Protein AF-A0AAU7CNA4-F1 (afdb_monomer_lite)

Foldseek 3Di:
DPPPDQPPVLLVVLLVVLVVLCVVCPQVCPFDLCQLHNVPTRPQLVVSLVVSVVSSCVVVHVPDDPVSSLVSLLVSLLVVCVVVPHDPVLSVCQQPVRPNDNSSSSSCSSNHDPVVSVVVSPVVSPDDD

Organism: NCBI:txid3120278

Radius of gyration: 14.63 Å; chains: 1; bounding box: 32×28×50 Å

Secondary structure (DSSP, 8-state):
----PPPHHHHHHHHHHHHHHHHHHGGG------TT-GGGS-HHHHHHHHHHHHHHHHHH-TT--HHHHHHHHHHHHHHHHHHTT--HHHHHHHHHS--S-HHHHHHHHHHS-HHHHGGGG-TTTT---

Sequence (129 aa):
MPDAAIPPPTLALIELIATAIRNELGVEIDAYPGQRQPERADPLNRGFRAVARVIVRHIVGPDASPDLVSLTLLQATQRRLTSEGWEERQVRFLIELESGYPDDWLTFLLLSSRPQIEPLLDPDATNPN

pLDDT: mean 81.45, std 14.38, range [39.28, 95.19]

Structure (mmCIF, N/CA/C/O backbone):
data_AF-A0AAU7CNA4-F1
#
_entry.id   AF-A0AAU7CNA4-F1
#
loop_
_atom_site.group_PDB
_atom_site.id
_atom_site.type_symbol
_atom_site.label_atom_id
_atom_site.label_alt_id
_atom_site.label_comp_id
_atom_site.label_asym_id
_atom_site.label_entity_id
_atom_site.label_seq_id
_atom_site.pdbx_PDB_ins_code
_atom_site.Cartn_x
_atom_site.Cartn_y
_atom_site.Cartn_z
_atom_site.occupancy
_atom_site.B_iso_or_equiv
_atom_site.auth_seq_id
_atom_site.auth_comp_id
_atom_site.auth_asym_id
_atom_site.auth_atom_id
_atom_site.pdbx_PDB_model_num
ATOM 1 N N . MET A 1 1 ? 0.609 14.941 20.230 1.00 39.59 1 MET A N 1
ATOM 2 C CA . MET A 1 1 ? -0.462 13.958 19.962 1.00 39.59 1 MET A CA 1
ATOM 3 C C . MET A 1 1 ? 0.039 12.621 20.464 1.00 39.59 1 MET A C 1
ATOM 5 O O . MET A 1 1 ? 1.221 12.379 20.254 1.00 39.59 1 MET A O 1
ATOM 9 N N . PRO A 1 2 ? -0.753 11.810 21.183 1.00 40.72 2 PRO A N 1
ATOM 10 C CA . PRO A 1 2 ? -0.296 10.469 21.515 1.00 40.72 2 PRO A CA 1
ATOM 11 C C . PRO A 1 2 ? -0.047 9.734 20.195 1.00 40.72 2 PRO A C 1
ATOM 13 O O . PRO A 1 2 ? -0.904 9.774 19.312 1.00 40.72 2 PRO A O 1
ATOM 16 N N . ASP A 1 3 ? 1.139 9.141 20.056 1.00 46.81 3 ASP A N 1
ATOM 17 C CA . ASP A 1 3 ? 1.465 8.190 18.997 1.00 46.81 3 ASP A CA 1
ATOM 18 C C . ASP A 1 3 ? 0.450 7.053 19.080 1.00 46.81 3 ASP A C 1
ATOM 20 O O . ASP A 1 3 ? 0.600 6.106 19.854 1.00 46.81 3 ASP A O 1
ATOM 24 N N . ALA A 1 4 ? -0.645 7.174 18.337 1.00 57.88 4 ALA A N 1
ATOM 25 C CA . ALA A 1 4 ? -1.562 6.074 18.138 1.00 57.88 4 ALA A CA 1
ATOM 26 C C . ALA A 1 4 ? -0.814 5.049 17.280 1.00 57.88 4 ALA A C 1
ATOM 28 O O . ALA A 1 4 ? -0.826 5.105 16.052 1.00 57.88 4 ALA A O 1
ATOM 29 N N . ALA A 1 5 ? -0.079 4.165 17.952 1.00 67.56 5 ALA A N 1
ATOM 30 C CA . ALA A 1 5 ? 0.654 3.093 17.312 1.00 67.56 5 ALA A CA 1
ATOM 31 C C . ALA A 1 5 ? -0.344 2.216 16.552 1.00 67.56 5 ALA A C 1
ATOM 33 O O . ALA A 1 5 ? -1.294 1.686 17.133 1.00 67.56 5 ALA A O 1
ATOM 34 N N . ILE A 1 6 ? -0.140 2.084 15.242 1.00 73.19 6 ILE A N 1
ATOM 35 C CA . ILE A 1 6 ? -0.960 1.216 14.403 1.00 73.19 6 ILE A CA 1
ATOM 36 C C . ILE A 1 6 ? -0.786 -0.217 14.913 1.00 73.19 6 ILE A C 1
ATOM 38 O O . ILE A 1 6 ? 0.352 -0.687 15.017 1.00 73.19 6 ILE A O 1
ATOM 42 N N . PRO A 1 7 ? -1.876 -0.934 15.239 1.00 77.81 7 PRO A N 1
ATOM 43 C CA . PRO A 1 7 ? -1.757 -2.307 15.696 1.00 77.81 7 PRO A CA 1
ATOM 44 C C . PRO A 1 7 ? -1.046 -3.161 14.631 1.00 77.81 7 PRO A C 1
ATOM 46 O O . PRO A 1 7 ? -1.471 -3.145 13.471 1.00 77.81 7 PRO A O 1
ATOM 49 N N . PRO A 1 8 ? -0.015 -3.951 14.991 1.00 78.94 8 PRO A N 1
ATOM 50 C CA . PRO A 1 8 ? 0.695 -4.808 14.038 1.00 78.94 8 PRO A CA 1
ATOM 51 C C . PRO A 1 8 ? -0.212 -5.713 13.180 1.00 78.94 8 PRO A C 1
ATOM 53 O O . PRO A 1 8 ? 0.071 -5.857 11.988 1.00 78.94 8 PRO A O 1
ATOM 56 N N . PRO A 1 9 ? -1.325 -6.276 13.707 1.00 83.19 9 PRO A N 1
ATOM 57 C CA . PRO A 1 9 ? -2.256 -7.060 12.894 1.00 83.19 9 PRO A CA 1
ATOM 58 C C . PRO A 1 9 ? -2.923 -6.264 11.765 1.00 83.19 9 PRO A C 1
ATOM 60 O O . PRO A 1 9 ? -3.156 -6.815 10.692 1.00 83.19 9 PRO A O 1
ATOM 63 N N . THR A 1 10 ? -3.211 -4.976 11.980 1.00 85.06 10 THR A N 1
ATOM 64 C CA . THR A 1 10 ? -3.846 -4.099 10.982 1.00 85.06 10 THR A CA 1
ATOM 65 C C . THR A 1 10 ? -2.942 -3.919 9.771 1.00 85.06 10 THR A C 1
ATOM 67 O O . THR A 1 10 ? -3.368 -4.113 8.634 1.00 85.06 10 THR A O 1
ATOM 70 N N . LEU A 1 11 ? -1.677 -3.586 10.033 1.00 88.62 11 LEU A N 1
ATOM 71 C CA . LEU A 1 11 ? -0.669 -3.365 9.006 1.00 88.62 11 LEU A CA 1
ATOM 72 C C . LEU A 1 11 ? -0.406 -4.645 8.203 1.00 88.62 11 LEU A C 1
ATOM 74 O O . LEU A 1 11 ? -0.480 -4.628 6.976 1.00 88.62 11 LEU A O 1
ATOM 78 N N . ALA A 1 12 ? -0.194 -5.767 8.898 1.00 88.75 12 ALA A N 1
ATOM 79 C CA . ALA A 1 12 ? 0.056 -7.059 8.265 1.00 88.75 12 ALA A CA 1
ATOM 80 C C . ALA A 1 12 ? -1.113 -7.516 7.375 1.00 88.75 12 ALA A C 1
ATOM 82 O O . ALA A 1 12 ? -0.889 -8.069 6.300 1.00 88.75 12 ALA A O 1
ATOM 83 N N . LEU A 1 13 ? -2.362 -7.267 7.787 1.00 93.00 13 LEU A N 1
ATOM 84 C CA . LEU A 1 13 ? -3.534 -7.634 6.993 1.00 93.00 13 LEU A CA 1
ATOM 85 C C . LEU A 1 13 ? -3.650 -6.800 5.709 1.00 93.00 13 LEU A C 1
ATOM 87 O O . LEU A 1 13 ? -3.961 -7.344 4.652 1.00 93.00 13 LEU A O 1
ATOM 91 N N . ILE A 1 14 ? -3.373 -5.496 5.778 1.00 92.94 14 ILE A N 1
ATOM 92 C CA . ILE A 1 14 ? -3.378 -4.615 4.600 1.00 92.94 14 ILE A CA 1
ATOM 93 C C . ILE A 1 14 ? -2.274 -5.022 3.616 1.00 92.94 14 ILE A C 1
ATOM 95 O O . ILE A 1 14 ? -2.540 -5.142 2.419 1.00 92.94 14 ILE A O 1
ATOM 99 N N . GLU A 1 15 ? -1.065 -5.307 4.110 1.00 93.00 15 GLU A N 1
ATOM 100 C CA . GLU A 1 15 ? 0.049 -5.817 3.295 1.00 93.00 15 GLU A CA 1
ATOM 101 C C . GLU A 1 15 ? -0.298 -7.156 2.623 1.00 93.00 15 GLU A C 1
ATOM 103 O O . GLU A 1 15 ? -0.019 -7.349 1.434 1.00 93.00 15 GLU A O 1
ATOM 108 N N . LEU A 1 16 ? -0.945 -8.066 3.360 1.00 93.62 16 LEU A N 1
ATOM 109 C CA . LEU A 1 16 ? -1.379 -9.368 2.853 1.00 93.62 16 LEU A CA 1
ATOM 110 C C . LEU A 1 16 ? -2.400 -9.222 1.720 1.00 93.62 16 LEU A C 1
ATOM 112 O O . LEU A 1 16 ? -2.235 -9.843 0.672 1.00 93.62 16 LEU A O 1
ATOM 116 N N . ILE A 1 17 ? -3.425 -8.384 1.901 1.00 93.81 17 ILE A N 1
ATOM 117 C CA . ILE A 1 17 ? -4.458 -8.158 0.879 1.00 93.81 17 ILE A CA 1
ATOM 118 C C . ILE A 1 17 ? -3.852 -7.491 -0.355 1.00 93.81 17 ILE A C 1
ATOM 120 O O . ILE A 1 17 ? -4.113 -7.941 -1.467 1.00 93.81 17 ILE A O 1
ATOM 124 N N . ALA A 1 18 ? -3.012 -6.464 -0.182 1.00 92.38 18 ALA A N 1
ATOM 125 C CA . ALA A 1 18 ? -2.333 -5.819 -1.306 1.00 92.38 18 ALA A CA 1
ATOM 126 C C . ALA A 1 18 ? -1.506 -6.837 -2.103 1.00 92.38 18 ALA A C 1
ATOM 128 O O . ALA A 1 18 ? -1.563 -6.871 -3.327 1.00 92.38 18 ALA A O 1
ATOM 129 N N . THR A 1 19 ? -0.777 -7.709 -1.405 1.00 91.12 19 THR A N 1
ATOM 130 C CA . THR A 1 19 ? 0.021 -8.770 -2.030 1.00 91.12 19 THR A CA 1
ATOM 131 C C . THR A 1 19 ? -0.847 -9.789 -2.761 1.00 91.12 19 THR A C 1
ATOM 133 O O . THR A 1 19 ? -0.520 -10.156 -3.884 1.00 91.12 19 THR A O 1
ATOM 136 N N . ALA A 1 20 ? -1.971 -10.207 -2.175 1.00 92.75 20 ALA A N 1
ATOM 137 C CA . ALA A 1 20 ? -2.917 -11.102 -2.834 1.00 92.75 20 ALA A CA 1
ATOM 138 C C . ALA A 1 20 ? -3.492 -10.480 -4.117 1.00 92.75 20 ALA A C 1
ATOM 140 O O . ALA A 1 20 ? -3.505 -11.139 -5.150 1.00 92.75 20 ALA A O 1
ATOM 141 N N . ILE A 1 21 ? -3.884 -9.201 -4.078 1.00 90.12 21 ILE A N 1
ATOM 142 C CA . ILE A 1 21 ? -4.384 -8.468 -5.253 1.00 90.12 21 ILE A CA 1
ATOM 143 C C . ILE A 1 21 ? -3.314 -8.399 -6.347 1.00 90.12 21 ILE A C 1
ATOM 145 O O . ILE A 1 21 ? -3.608 -8.697 -7.500 1.00 90.12 21 ILE A O 1
ATOM 149 N N . ARG 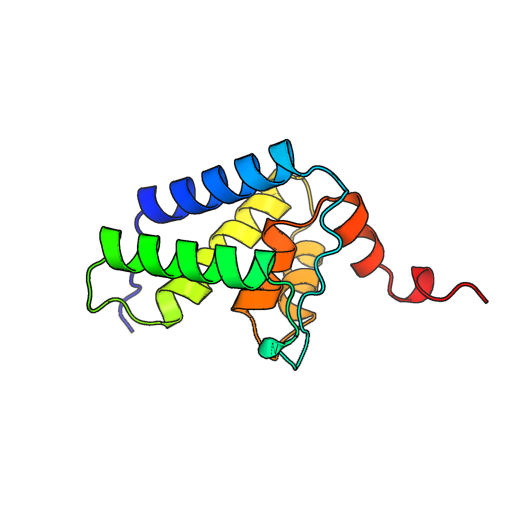A 1 22 ? -2.066 -8.059 -5.996 1.00 87.56 22 ARG A N 1
ATOM 150 C CA . ARG A 1 22 ? -0.954 -8.032 -6.961 1.00 87.56 22 ARG A CA 1
ATOM 151 C C . ARG A 1 22 ? -0.682 -9.400 -7.578 1.00 87.56 22 ARG A C 1
ATOM 153 O O . ARG A 1 22 ? -0.413 -9.480 -8.769 1.00 87.56 22 ARG A O 1
ATOM 160 N N . ASN A 1 23 ? -0.743 -10.466 -6.784 1.00 88.25 23 ASN A N 1
ATOM 161 C CA . ASN A 1 23 ? -0.515 -11.824 -7.276 1.00 88.25 23 ASN A CA 1
ATOM 162 C C . ASN A 1 23 ? -1.638 -12.303 -8.205 1.00 88.25 23 ASN A C 1
ATOM 164 O O . ASN A 1 23 ? -1.358 -13.045 -9.140 1.00 88.25 23 ASN A O 1
ATOM 168 N N . GLU A 1 24 ? -2.878 -11.883 -7.949 1.00 88.44 24 GLU A N 1
ATOM 169 C CA . GLU A 1 24 ? -4.039 -12.239 -8.770 1.00 88.44 24 GLU A CA 1
ATOM 170 C C . GLU A 1 24 ? -4.074 -11.456 -10.089 1.00 88.44 24 GLU A C 1
ATOM 172 O O . GLU A 1 24 ? -4.310 -12.031 -11.146 1.00 88.44 24 GLU A O 1
ATOM 177 N N . LEU A 1 25 ? -3.832 -10.142 -10.037 1.00 80.50 25 LEU A N 1
ATOM 178 C CA . LEU A 1 25 ? -3.988 -9.241 -11.187 1.00 80.50 25 LEU A CA 1
ATOM 179 C C . LEU A 1 25 ? -2.681 -9.010 -11.968 1.00 80.50 25 LEU A C 1
ATOM 181 O O . LEU A 1 25 ? -2.700 -8.529 -13.099 1.00 80.50 25 LEU A O 1
ATOM 185 N N . GLY A 1 26 ? -1.528 -9.341 -11.384 1.00 70.50 26 GLY A N 1
ATOM 186 C CA . GLY A 1 26 ? -0.224 -9.241 -12.033 1.00 70.50 26 GLY A CA 1
ATOM 187 C C . GLY A 1 26 ? 0.160 -7.819 -12.465 1.00 70.50 26 GLY A C 1
ATOM 188 O O . GLY A 1 26 ? -0.021 -6.846 -11.735 1.00 70.50 26 GLY A O 1
ATOM 189 N N . VAL A 1 27 ? 0.752 -7.717 -13.660 1.00 64.12 27 VAL A N 1
ATOM 190 C CA . VAL A 1 27 ? 1.256 -6.464 -14.266 1.00 64.12 27 VAL A CA 1
ATOM 191 C C . VAL A 1 27 ? 0.133 -5.662 -14.948 1.00 64.12 27 VAL A C 1
ATOM 193 O O . VAL A 1 27 ? 0.376 -4.576 -15.461 1.00 64.12 27 VAL A O 1
ATOM 196 N N . GLU A 1 28 ? -1.100 -6.179 -14.966 1.00 58.69 28 GLU A N 1
ATOM 197 C CA . GLU A 1 28 ? -2.239 -5.580 -15.679 1.00 58.69 28 GLU A CA 1
ATOM 198 C C . GLU A 1 28 ? -2.955 -4.481 -14.887 1.00 58.69 28 GLU A C 1
ATOM 200 O O . GLU A 1 28 ? -3.945 -3.923 -15.360 1.00 58.69 28 GLU A O 1
ATOM 205 N N . ILE A 1 29 ? -2.472 -4.138 -13.690 1.00 62.25 29 ILE A N 1
ATOM 206 C CA . ILE A 1 29 ? -3.022 -3.024 -12.916 1.00 62.25 29 ILE A CA 1
ATOM 207 C C . ILE A 1 29 ? -2.583 -1.709 -13.575 1.00 62.25 29 ILE A C 1
ATOM 209 O O . ILE A 1 29 ? -1.668 -1.046 -13.097 1.00 62.25 29 ILE A O 1
ATOM 213 N N . ASP A 1 30 ? -3.212 -1.315 -14.682 1.00 62.25 30 ASP A N 1
ATOM 214 C CA . ASP A 1 30 ? -3.103 0.038 -15.247 1.00 62.25 30 ASP A CA 1
ATOM 215 C C . ASP A 1 30 ? -3.911 1.018 -14.379 1.00 62.25 30 ASP A C 1
ATOM 217 O O . ASP A 1 30 ? -4.905 1.616 -14.787 1.00 62.25 30 ASP A O 1
ATOM 221 N N . ALA A 1 31 ? -3.552 1.088 -13.094 1.00 66.38 31 ALA A N 1
ATOM 222 C CA . ALA A 1 31 ? -4.263 1.907 -12.136 1.00 66.38 31 ALA A CA 1
ATOM 223 C C . ALA A 1 31 ? -3.753 3.338 -12.223 1.00 66.38 31 ALA A C 1
ATOM 225 O O . ALA A 1 31 ? -2.659 3.663 -11.764 1.00 66.38 31 ALA A O 1
ATOM 226 N N . TYR A 1 32 ? -4.591 4.230 -12.737 1.00 67.62 32 TYR A N 1
ATOM 227 C CA . TYR A 1 32 ? -4.340 5.655 -12.617 1.00 67.62 32 TYR A CA 1
ATOM 228 C C . TYR A 1 32 ? -4.469 6.081 -11.137 1.00 67.62 32 TYR A C 1
ATOM 230 O O . TYR A 1 32 ? -5.516 5.851 -10.516 1.00 67.62 32 TYR A O 1
ATOM 238 N N . PRO A 1 33 ? -3.452 6.726 -10.537 1.00 64.88 33 PRO A N 1
ATOM 239 C CA . PRO A 1 33 ? -3.482 7.134 -9.129 1.00 64.88 33 PRO A CA 1
ATOM 240 C C . PRO A 1 33 ? -4.463 8.280 -8.838 1.00 64.88 33 PRO A C 1
ATOM 242 O O . PRO A 1 33 ? -4.659 8.638 -7.683 1.00 64.88 33 PRO A O 1
ATOM 245 N N . GLY A 1 34 ? -5.063 8.896 -9.862 1.00 59.47 34 GLY A N 1
ATOM 246 C CA . GLY A 1 34 ? -5.940 10.061 -9.708 1.00 59.47 34 GLY A CA 1
ATOM 247 C C . GLY A 1 34 ? -5.188 11.392 -9.613 1.00 59.47 34 GLY A C 1
ATOM 248 O O . GLY A 1 34 ? -5.759 12.422 -9.962 1.00 59.47 34 GLY A O 1
ATOM 249 N N . GLN A 1 35 ? -3.910 11.386 -9.209 1.00 68.19 35 GLN A N 1
ATOM 250 C CA . GLN A 1 35 ? -3.103 12.592 -8.969 1.00 68.19 35 GLN A CA 1
ATOM 251 C C . GLN A 1 35 ? -3.870 13.608 -8.092 1.00 68.19 35 GLN A C 1
ATOM 253 O O . GLN A 1 35 ? -4.375 13.269 -7.023 1.00 68.19 35 GLN A O 1
ATOM 258 N N . ARG A 1 36 ? -4.067 14.841 -8.584 1.00 61.66 36 ARG A N 1
ATOM 259 C CA . ARG A 1 36 ? -4.860 15.914 -7.950 1.00 61.66 36 ARG A CA 1
ATOM 260 C C . ARG A 1 36 ? -6.385 15.726 -8.043 1.00 61.66 36 ARG A C 1
ATOM 262 O O . ARG A 1 36 ? -7.120 16.637 -7.666 1.00 61.66 36 ARG A O 1
ATOM 269 N N . GLN A 1 37 ? -6.866 14.610 -8.588 1.00 65.56 37 GLN A N 1
ATOM 270 C CA . GLN A 1 37 ? -8.283 14.315 -8.834 1.00 65.56 37 GLN A CA 1
ATOM 271 C C . GLN A 1 37 ? -8.620 12.890 -8.351 1.00 65.56 37 GLN A C 1
ATOM 273 O O . GLN A 1 37 ? -8.684 11.953 -9.150 1.00 65.56 37 GLN A O 1
ATOM 278 N N . PRO A 1 38 ? -8.839 12.687 -7.041 1.00 62.62 38 PRO A N 1
ATOM 279 C CA . PRO A 1 38 ? -9.032 11.370 -6.423 1.00 62.62 38 PRO A CA 1
ATOM 280 C C . PRO A 1 38 ? -10.294 10.663 -6.929 1.00 62.62 38 PRO A C 1
ATOM 282 O O . PRO A 1 38 ? -10.371 9.437 -6.951 1.00 62.62 38 PRO A O 1
ATOM 285 N N . GLU A 1 39 ? -11.300 11.409 -7.387 1.00 67.06 39 GLU A N 1
ATOM 286 C CA . GLU A 1 39 ? -12.485 10.870 -8.052 1.00 67.06 39 GLU A CA 1
ATOM 287 C C . GLU A 1 39 ? -12.170 10.186 -9.388 1.00 67.06 39 GLU A C 1
ATOM 289 O O . GLU A 1 39 ? -12.955 9.346 -9.840 1.00 67.06 39 GLU A O 1
ATOM 294 N N . ARG A 1 40 ? -11.023 10.518 -9.992 1.00 68.88 40 ARG A N 1
ATOM 295 C CA . ARG A 1 40 ? -10.496 9.883 -11.201 1.00 68.88 40 ARG A CA 1
ATOM 296 C C . ARG A 1 40 ? -9.502 8.770 -10.910 1.00 68.88 40 ARG A C 1
ATOM 298 O O . ARG A 1 40 ? -9.100 8.102 -11.855 1.00 68.88 40 ARG A O 1
ATOM 305 N N . ALA A 1 41 ? -9.121 8.556 -9.648 1.00 71.19 41 ALA A N 1
ATOM 306 C CA . ALA A 1 41 ? -8.332 7.388 -9.291 1.00 71.19 41 ALA A CA 1
ATOM 307 C C . ALA A 1 41 ? -9.071 6.117 -9.720 1.00 71.19 41 ALA A C 1
ATOM 309 O O . ALA A 1 41 ? -10.308 6.034 -9.642 1.00 71.19 41 ALA A O 1
ATOM 310 N N . ASP A 1 42 ? -8.303 5.129 -10.165 1.00 81.94 42 ASP A N 1
ATOM 311 C CA . ASP A 1 42 ? -8.854 3.869 -10.632 1.00 81.94 42 ASP A CA 1
ATOM 312 C C . ASP A 1 42 ? -9.802 3.254 -9.575 1.00 81.94 42 ASP A C 1
ATOM 314 O O . ASP A 1 42 ? -9.541 3.358 -8.364 1.00 81.94 42 ASP A O 1
ATOM 318 N N . PRO A 1 43 ? -10.945 2.658 -9.976 1.00 83.19 43 PRO A N 1
ATOM 319 C CA . PRO A 1 43 ? -11.843 1.974 -9.051 1.00 83.19 43 PRO A CA 1
ATOM 320 C C . PRO A 1 43 ? -11.142 0.985 -8.114 1.00 83.19 43 PRO A C 1
ATOM 322 O O . PRO A 1 43 ? -11.562 0.878 -6.961 1.00 83.19 43 PRO A O 1
ATOM 325 N N . LEU A 1 44 ? -10.070 0.318 -8.554 1.00 85.56 44 LEU A N 1
ATOM 326 C CA . LEU A 1 44 ? -9.292 -0.596 -7.723 1.00 85.56 44 LEU A CA 1
ATOM 327 C C . LEU A 1 44 ? -8.607 0.136 -6.563 1.00 85.56 44 LEU A C 1
ATOM 329 O O . LEU A 1 44 ? -8.739 -0.291 -5.415 1.00 85.56 44 LEU A O 1
ATOM 333 N N . ASN A 1 45 ? -7.961 1.277 -6.826 1.00 84.81 45 ASN A N 1
ATOM 334 C CA . ASN A 1 45 ? -7.322 2.086 -5.784 1.00 84.81 45 ASN A CA 1
ATOM 335 C C . ASN A 1 45 ? -8.355 2.594 -4.771 1.00 84.81 45 ASN A C 1
ATOM 337 O O . ASN A 1 45 ? -8.196 2.457 -3.555 1.00 84.81 45 ASN A O 1
ATOM 341 N N . ARG A 1 46 ? -9.487 3.105 -5.264 1.00 85.12 46 ARG A N 1
ATOM 342 C CA . ARG A 1 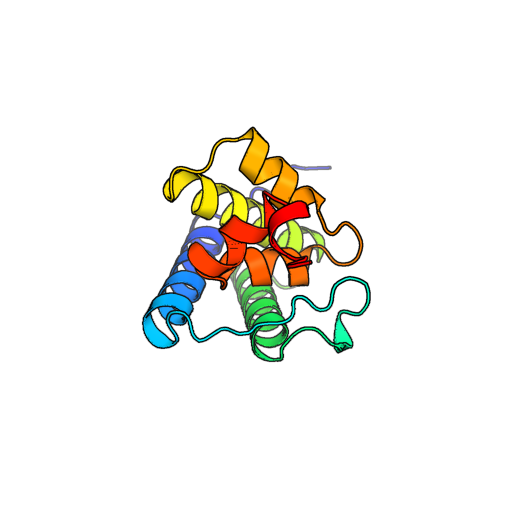46 ? -10.572 3.580 -4.392 1.00 85.12 46 ARG A CA 1
ATOM 343 C C . ARG A 1 46 ? -11.194 2.446 -3.577 1.00 85.12 46 ARG A C 1
ATOM 345 O O . ARG A 1 46 ? -11.505 2.642 -2.399 1.00 85.12 46 ARG A O 1
ATOM 352 N N . GLY A 1 47 ? -11.360 1.274 -4.188 1.00 88.94 47 GLY A N 1
ATOM 353 C CA . GLY A 1 47 ? -11.873 0.066 -3.551 1.00 88.94 47 GLY A CA 1
ATOM 354 C C . GLY A 1 47 ? -10.945 -0.433 -2.449 1.00 88.94 47 GLY A C 1
ATOM 355 O O . GLY A 1 47 ? -11.389 -0.638 -1.319 1.00 88.94 47 GLY A O 1
ATOM 356 N N . PHE A 1 48 ? -9.646 -0.536 -2.728 1.00 91.25 48 PHE A N 1
ATOM 357 C CA . PHE A 1 48 ? -8.658 -0.937 -1.732 1.00 91.25 48 PHE A CA 1
ATOM 358 C C . PHE A 1 48 ? -8.564 0.064 -0.577 1.00 91.25 48 PHE A C 1
ATOM 360 O O . PHE A 1 48 ? -8.585 -0.345 0.584 1.00 91.25 48 PHE A O 1
ATOM 367 N N . ARG A 1 49 ? -8.580 1.375 -0.852 1.00 90.19 49 ARG A N 1
ATOM 368 C CA . ARG A 1 49 ? -8.648 2.401 0.202 1.00 90.19 49 ARG A CA 1
ATOM 369 C C . ARG A 1 49 ? -9.890 2.234 1.084 1.00 90.19 49 ARG A C 1
ATOM 371 O O . ARG A 1 49 ? -9.811 2.369 2.307 1.00 90.19 49 ARG A O 1
ATOM 378 N N . ALA A 1 50 ? -11.045 1.920 0.493 1.00 91.06 50 ALA A N 1
ATOM 379 C CA . ALA A 1 50 ? -12.262 1.651 1.256 1.00 91.06 50 ALA A CA 1
ATOM 380 C C . ALA A 1 50 ? -12.116 0.410 2.154 1.00 91.06 50 ALA A C 1
ATOM 382 O O . ALA A 1 50 ? -12.540 0.456 3.311 1.00 91.06 50 ALA A O 1
ATOM 383 N N . VAL A 1 51 ? -11.472 -0.653 1.660 1.00 93.44 51 VAL A N 1
ATOM 384 C CA . VAL A 1 51 ? -11.149 -1.861 2.438 1.00 93.44 51 VAL A CA 1
ATOM 385 C C . VAL A 1 51 ? -10.194 -1.536 3.589 1.00 93.44 51 VAL A C 1
ATOM 387 O O . VAL A 1 51 ? -10.497 -1.872 4.733 1.00 93.44 51 VAL A O 1
ATOM 390 N N . ALA A 1 52 ? -9.100 -0.814 3.330 1.00 92.44 52 ALA A N 1
ATOM 391 C CA . ALA A 1 52 ? -8.149 -0.390 4.358 1.00 92.44 52 ALA A CA 1
ATOM 392 C C . ALA A 1 52 ? -8.840 0.418 5.469 1.00 92.44 52 ALA A C 1
ATOM 394 O O . ALA A 1 52 ? -8.661 0.135 6.653 1.00 92.44 52 ALA A O 1
ATOM 395 N N . ARG A 1 53 ? -9.723 1.357 5.102 1.00 91.19 53 ARG A N 1
ATOM 396 C CA . ARG A 1 53 ? -10.526 2.130 6.062 1.00 91.19 53 ARG A CA 1
ATOM 397 C C . ARG A 1 53 ? -11.431 1.246 6.923 1.00 91.19 53 ARG A C 1
ATOM 399 O O . ARG A 1 53 ? -11.568 1.509 8.117 1.00 91.19 53 ARG A O 1
ATOM 406 N N . VAL A 1 54 ? -12.063 0.225 6.341 1.00 92.31 54 VAL A N 1
ATOM 407 C CA . VAL A 1 54 ? -12.904 -0.724 7.091 1.00 92.31 54 VAL A CA 1
ATOM 408 C C . VAL A 1 54 ? -12.061 -1.549 8.060 1.00 92.31 54 VAL A C 1
ATOM 410 O O . VAL A 1 54 ? -12.442 -1.672 9.220 1.00 92.31 54 VAL A O 1
ATOM 413 N N . ILE A 1 55 ? -10.903 -2.052 7.625 1.00 91.62 55 ILE A N 1
ATOM 414 C CA . ILE A 1 55 ? -9.985 -2.835 8.465 1.00 91.62 55 ILE A CA 1
ATOM 415 C C . ILE A 1 55 ? -9.493 -2.007 9.655 1.00 91.62 55 ILE A C 1
ATOM 417 O O . ILE A 1 55 ? -9.600 -2.450 10.798 1.00 91.62 55 ILE A O 1
ATOM 421 N N . VAL A 1 56 ? -9.012 -0.785 9.401 1.00 89.94 56 VAL A N 1
ATOM 422 C CA . VAL A 1 56 ? -8.527 0.120 10.454 1.00 89.94 56 VAL A CA 1
ATOM 423 C C . VAL A 1 56 ? -9.635 0.403 11.468 1.00 89.94 56 VAL A C 1
ATOM 425 O O . VAL A 1 56 ? -9.415 0.233 12.663 1.00 89.94 56 VAL A O 1
ATOM 428 N N . ARG A 1 57 ? -10.848 0.749 11.015 1.00 89.50 57 ARG A N 1
ATOM 429 C CA . ARG A 1 57 ? -11.996 0.980 11.912 1.00 89.50 57 ARG A CA 1
ATOM 430 C C . ARG A 1 57 ? -12.414 -0.267 12.685 1.00 89.50 57 ARG A C 1
ATOM 432 O O . ARG A 1 57 ? -12.825 -0.156 13.832 1.00 89.50 57 ARG A O 1
ATOM 439 N N . HIS A 1 58 ? -12.338 -1.446 12.074 1.00 89.62 58 HIS A N 1
ATOM 440 C CA . HIS A 1 58 ? -12.727 -2.687 12.737 1.00 89.62 58 HIS A CA 1
ATOM 441 C C . HIS A 1 58 ? -11.751 -3.071 13.856 1.00 89.62 58 HIS A C 1
ATOM 443 O O . HIS A 1 58 ? -12.187 -3.511 14.914 1.00 89.62 58 HIS A O 1
ATOM 449 N N . ILE A 1 59 ? -10.446 -2.883 13.637 1.00 88.56 59 ILE A N 1
ATOM 450 C CA . ILE A 1 59 ? -9.410 -3.295 14.595 1.00 88.56 59 ILE A CA 1
ATOM 451 C C . ILE A 1 59 ? -9.156 -2.221 15.660 1.00 88.56 59 ILE A C 1
ATOM 453 O O . ILE A 1 59 ? -9.003 -2.549 16.833 1.00 88.56 59 ILE A O 1
ATOM 457 N N . VAL A 1 60 ? -9.097 -0.945 15.267 1.00 86.06 60 VAL A N 1
ATOM 458 C CA . VAL A 1 60 ? -8.811 0.174 16.184 1.00 86.06 60 VAL A CA 1
ATOM 459 C C . VAL A 1 60 ? -10.078 0.663 16.893 1.00 86.06 60 VAL A C 1
ATOM 461 O O . VAL A 1 60 ? -10.004 1.175 18.007 1.00 86.06 60 VAL A O 1
ATOM 464 N N . GLY A 1 61 ? -11.244 0.475 16.274 1.00 84.94 61 GLY A N 1
ATOM 465 C CA . GLY A 1 61 ? -12.539 0.919 16.781 1.00 84.94 61 GLY A CA 1
ATOM 466 C C . GLY A 1 61 ? -13.174 2.032 15.933 1.00 84.94 61 GLY A C 1
ATOM 467 O O . GLY A 1 61 ? -12.523 2.629 15.068 1.00 84.94 61 GLY A O 1
ATOM 468 N N . PRO A 1 62 ? -14.466 2.326 16.167 1.00 81.56 62 PRO A N 1
ATOM 469 C CA . PRO A 1 62 ? -15.236 3.280 15.366 1.00 81.56 62 PRO A CA 1
ATOM 470 C C . PRO A 1 62 ? -14.725 4.725 15.471 1.00 81.56 62 PRO A C 1
ATOM 472 O O . PRO A 1 62 ? -14.909 5.491 14.527 1.00 81.56 62 PRO A O 1
ATOM 475 N N . ASP A 1 63 ? -14.039 5.064 16.565 1.00 82.81 63 ASP A N 1
ATOM 476 C CA . ASP A 1 63 ? -13.480 6.396 16.836 1.00 82.81 63 ASP A CA 1
ATOM 477 C C . ASP A 1 63 ? -12.071 6.600 16.244 1.00 82.81 63 ASP A C 1
ATOM 479 O O . ASP A 1 63 ? -11.393 7.583 16.546 1.00 82.81 63 ASP A O 1
ATOM 483 N N . ALA A 1 64 ? -11.598 5.670 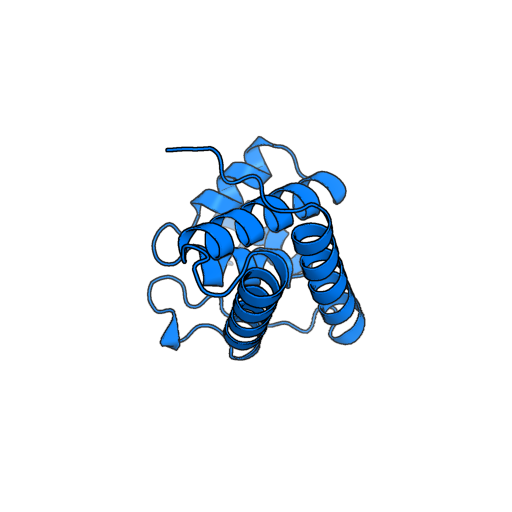15.407 1.00 80.06 64 ALA A N 1
ATOM 484 C CA . ALA A 1 64 ? -10.303 5.782 14.745 1.00 80.06 64 ALA A CA 1
ATOM 485 C C . ALA A 1 64 ? -10.227 7.052 13.876 1.00 80.06 64 ALA A C 1
ATOM 487 O O . ALA A 1 64 ? -11.062 7.264 12.988 1.00 80.06 64 ALA A O 1
ATOM 488 N N . SER A 1 65 ? -9.191 7.869 14.102 1.00 83.50 65 SER A N 1
ATOM 489 C CA . SER A 1 65 ? -8.929 9.061 13.286 1.00 83.50 65 SER A CA 1
ATOM 490 C C . SER A 1 65 ? -8.766 8.679 11.807 1.00 83.50 65 SER A C 1
ATOM 492 O O . SER A 1 65 ? -8.099 7.681 11.520 1.00 83.50 65 SER A O 1
ATOM 494 N N . PRO A 1 66 ? -9.303 9.467 10.855 1.00 78.50 66 PRO A N 1
ATOM 495 C CA . PRO A 1 66 ? -8.995 9.315 9.434 1.00 78.50 66 PRO A CA 1
ATOM 496 C C . PRO A 1 66 ? -7.489 9.251 9.148 1.00 78.50 66 PRO A C 1
ATOM 498 O O . PRO A 1 66 ? -7.070 8.446 8.320 1.00 78.50 66 PRO A O 1
ATOM 501 N N . ASP A 1 67 ? -6.678 9.996 9.905 1.00 86.00 67 ASP A N 1
ATOM 502 C CA . ASP A 1 67 ? -5.217 10.029 9.759 1.00 86.00 67 ASP A CA 1
ATOM 503 C C . ASP A 1 67 ? -4.568 8.657 9.987 1.00 86.00 67 ASP A C 1
ATOM 505 O O . ASP A 1 67 ? -3.503 8.372 9.442 1.00 86.00 67 ASP A O 1
ATOM 509 N N . LEU A 1 68 ? -5.207 7.770 10.762 1.00 87.94 68 LEU A N 1
ATOM 510 C CA . LEU A 1 68 ? -4.702 6.413 10.975 1.00 87.94 68 LEU A CA 1
ATOM 511 C C . LEU A 1 68 ? -4.744 5.577 9.701 1.00 87.94 68 LEU A C 1
ATOM 513 O O . LEU A 1 68 ? -3.893 4.707 9.529 1.00 87.94 68 LEU A O 1
ATOM 517 N N . VAL A 1 69 ? -5.696 5.831 8.801 1.00 89.38 69 VAL A N 1
ATOM 518 C CA . VAL A 1 69 ? -5.737 5.154 7.499 1.00 89.38 69 VAL A CA 1
ATOM 519 C C . VAL A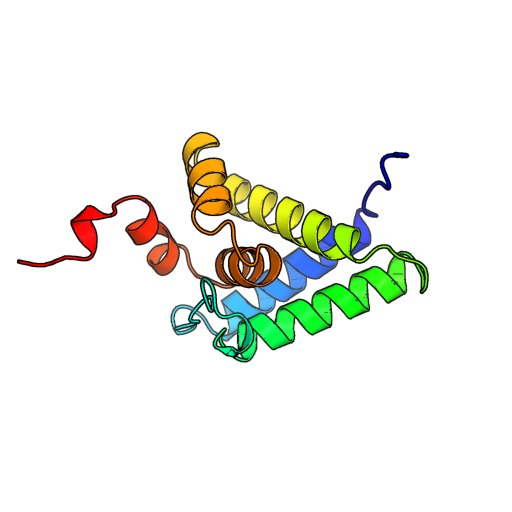 1 69 ? -4.533 5.586 6.674 1.00 89.38 69 VAL A C 1
ATOM 521 O O . VAL A 1 69 ? -3.772 4.726 6.233 1.00 89.38 69 VAL A O 1
ATOM 524 N N . SER A 1 70 ? -4.304 6.895 6.557 1.00 89.50 70 SER A N 1
ATOM 525 C CA . SER A 1 70 ? -3.162 7.460 5.834 1.00 89.50 70 SER A CA 1
ATOM 526 C C . SER A 1 70 ? -1.827 6.981 6.401 1.00 89.50 70 SER A C 1
ATOM 528 O O . SER A 1 70 ? -0.967 6.524 5.652 1.00 89.50 70 SER A O 1
ATOM 530 N N . LEU A 1 71 ? -1.667 6.991 7.729 1.00 89.94 71 LEU A N 1
ATOM 531 C CA . LEU A 1 71 ? -0.468 6.475 8.393 1.00 89.94 71 LEU A CA 1
ATOM 532 C C . LEU A 1 71 ? -0.270 4.975 8.140 1.00 89.94 71 LEU A C 1
ATOM 534 O O . LEU A 1 71 ? 0.859 4.535 7.929 1.00 89.94 71 LEU A O 1
ATOM 538 N N . THR A 1 72 ? -1.347 4.186 8.128 1.00 91.62 72 THR A N 1
ATOM 539 C CA . THR A 1 72 ? -1.254 2.741 7.875 1.00 91.62 72 THR A CA 1
ATOM 540 C C . THR A 1 72 ? -0.858 2.456 6.431 1.00 91.62 72 THR A C 1
ATOM 542 O O . THR A 1 72 ? 0.016 1.624 6.193 1.00 91.62 72 THR A O 1
ATOM 545 N N . LEU A 1 73 ? -1.443 3.176 5.469 1.00 92.69 73 LEU A N 1
ATOM 546 C CA . LEU A 1 73 ? -1.067 3.082 4.058 1.00 92.69 73 LEU A CA 1
ATOM 547 C C . LEU A 1 73 ? 0.386 3.517 3.839 1.00 92.69 73 LEU A C 1
ATOM 549 O O . LEU A 1 73 ? 1.117 2.854 3.104 1.00 92.69 73 LEU A O 1
ATOM 553 N N . LEU A 1 74 ? 0.831 4.576 4.520 1.00 92.38 74 LEU A N 1
ATOM 554 C CA . LEU A 1 74 ? 2.209 5.058 4.455 1.00 92.38 74 LEU A CA 1
ATOM 555 C C . LEU A 1 74 ? 3.193 3.996 4.956 1.00 92.38 74 LEU A C 1
ATOM 557 O O . LEU A 1 74 ? 4.140 3.654 4.249 1.00 92.38 74 LEU A O 1
ATOM 561 N N . GLN A 1 75 ? 2.946 3.433 6.142 1.00 93.06 75 GLN A N 1
ATOM 562 C CA . GLN A 1 75 ? 3.804 2.396 6.719 1.00 93.06 75 GLN A CA 1
ATOM 563 C C . GLN A 1 75 ? 3.834 1.127 5.863 1.00 93.06 75 GLN A C 1
ATOM 565 O O . GLN A 1 75 ? 4.909 0.565 5.651 1.00 93.06 75 GLN A O 1
ATOM 570 N N . ALA A 1 76 ? 2.683 0.698 5.336 1.00 93.56 76 ALA A N 1
ATOM 571 C CA . ALA A 1 76 ? 2.601 -0.459 4.446 1.00 93.56 76 ALA A CA 1
ATOM 572 C C . ALA A 1 76 ? 3.403 -0.222 3.160 1.00 93.56 76 ALA A C 1
ATOM 574 O O . ALA A 1 76 ? 4.146 -1.095 2.714 1.00 93.56 76 ALA A O 1
ATOM 575 N N . THR A 1 77 ? 3.299 0.980 2.585 1.00 93.88 77 THR A N 1
ATOM 576 C CA . THR A 1 77 ? 4.029 1.362 1.368 1.00 93.88 77 THR A CA 1
ATOM 577 C C . THR A 1 77 ? 5.536 1.362 1.612 1.00 93.88 77 THR A C 1
ATOM 579 O O . THR A 1 77 ? 6.286 0.738 0.862 1.00 93.88 77 THR A O 1
ATOM 582 N N . GLN A 1 78 ? 5.992 1.998 2.695 1.00 94.50 78 GLN A N 1
ATOM 583 C CA . GLN A 1 78 ? 7.408 2.042 3.067 1.00 94.50 78 GLN A CA 1
ATOM 584 C C . GLN A 1 78 ? 7.985 0.644 3.288 1.00 94.50 78 GLN A C 1
ATOM 586 O O . GLN A 1 78 ? 9.053 0.328 2.761 1.00 94.50 78 GLN A O 1
ATOM 591 N N . ARG A 1 79 ? 7.279 -0.206 4.044 1.00 93.69 79 ARG A N 1
ATOM 592 C CA . ARG A 1 79 ? 7.712 -1.580 4.323 1.00 93.69 79 ARG A CA 1
ATOM 593 C C . ARG A 1 79 ? 7.771 -2.412 3.058 1.00 93.69 79 ARG A C 1
ATOM 595 O O . ARG A 1 79 ? 8.773 -3.090 2.845 1.00 93.69 79 ARG A O 1
ATOM 602 N N . ARG A 1 80 ? 6.752 -2.308 2.203 1.00 93.00 80 ARG A N 1
ATOM 603 C CA . ARG A 1 80 ? 6.729 -2.975 0.903 1.00 93.00 80 ARG A CA 1
ATOM 604 C C . ARG A 1 80 ? 7.957 -2.593 0.080 1.00 93.00 80 ARG A C 1
ATOM 606 O O . ARG A 1 80 ? 8.747 -3.472 -0.254 1.00 93.00 80 ARG A O 1
ATOM 613 N N . LEU A 1 81 ? 8.126 -1.309 -0.235 1.00 93.88 81 LEU A N 1
ATOM 614 C CA . LEU A 1 81 ? 9.209 -0.860 -1.113 1.00 93.88 81 LEU A CA 1
ATOM 615 C C . LEU A 1 81 ? 10.582 -1.190 -0.507 1.00 93.88 81 LEU A C 1
ATOM 617 O O . LEU A 1 81 ? 11.455 -1.712 -1.189 1.00 93.88 81 LEU A O 1
ATOM 621 N N . THR A 1 82 ? 10.761 -1.022 0.802 1.00 94.81 82 THR A N 1
ATOM 622 C CA . THR A 1 82 ? 12.012 -1.431 1.463 1.00 94.81 82 THR A CA 1
ATOM 623 C C . THR A 1 82 ? 12.253 -2.942 1.334 1.00 94.81 82 THR A C 1
ATOM 625 O O . THR A 1 82 ? 13.368 -3.364 1.033 1.00 94.81 82 THR A O 1
ATOM 628 N N . SER A 1 83 ? 11.218 -3.776 1.500 1.00 92.88 83 SER A N 1
ATOM 629 C CA . SER A 1 83 ? 11.335 -5.238 1.361 1.00 92.88 83 SER A CA 1
ATOM 630 C C . SER A 1 83 ? 11.633 -5.698 -0.071 1.00 92.88 83 SER A C 1
ATOM 632 O O . SER A 1 83 ? 12.257 -6.738 -0.263 1.00 92.88 83 SER A O 1
ATOM 634 N N . GLU A 1 84 ? 11.241 -4.906 -1.071 1.00 91.94 84 GLU A N 1
ATOM 635 C CA . GLU A 1 84 ? 11.553 -5.131 -2.488 1.00 91.94 84 GLU A CA 1
ATOM 636 C C . GLU A 1 84 ? 12.949 -4.600 -2.885 1.00 91.94 84 GLU A C 1
ATOM 638 O O . GLU A 1 84 ? 13.337 -4.678 -4.054 1.00 91.94 84 GLU A O 1
ATOM 643 N N . GLY A 1 85 ? 13.718 -4.078 -1.922 1.00 95.06 85 GLY A N 1
ATOM 644 C CA . GLY A 1 85 ? 15.104 -3.648 -2.108 1.00 95.06 85 GLY A CA 1
ATOM 645 C C . GLY A 1 85 ? 15.270 -2.235 -2.667 1.00 95.06 85 GLY A C 1
ATOM 646 O O . GLY A 1 85 ? 16.327 -1.932 -3.215 1.00 95.06 85 GLY A O 1
ATOM 647 N N . TRP A 1 86 ? 14.249 -1.382 -2.562 1.00 94.94 86 TRP A N 1
ATOM 648 C CA . TRP A 1 86 ? 14.358 0.025 -2.949 1.00 94.94 86 TRP A CA 1
ATOM 649 C C . TRP A 1 86 ? 15.176 0.806 -1.915 1.00 94.94 86 TRP A C 1
ATOM 651 O O . TRP A 1 86 ? 15.060 0.576 -0.709 1.00 94.94 86 TRP A O 1
ATOM 661 N N . GLU A 1 87 ? 15.986 1.758 -2.375 1.00 95.19 87 GLU A N 1
ATOM 662 C CA . GLU A 1 87 ? 16.762 2.619 -1.485 1.00 95.19 87 GLU A CA 1
ATOM 663 C C . GLU A 1 87 ? 15.853 3.601 -0.738 1.00 95.19 87 GLU A C 1
ATOM 665 O O . GLU A 1 87 ? 14.890 4.126 -1.296 1.00 95.19 87 GLU A O 1
ATOM 670 N N . GLU A 1 88 ? 16.205 3.956 0.500 1.00 92.88 88 GLU A N 1
ATOM 671 C CA . GLU A 1 88 ? 15.427 4.895 1.325 1.00 92.88 88 GLU A CA 1
ATOM 672 C C . GLU A 1 88 ? 15.132 6.219 0.597 1.00 92.88 88 GLU A C 1
ATOM 674 O O . GLU A 1 88 ? 14.032 6.768 0.685 1.00 92.88 88 GLU A O 1
ATOM 679 N N . ARG A 1 89 ? 16.099 6.721 -0.184 1.00 92.81 89 ARG A N 1
ATOM 680 C CA . ARG A 1 89 ? 15.923 7.940 -0.983 1.00 92.81 89 ARG A CA 1
ATOM 681 C C . ARG A 1 89 ? 14.867 7.763 -2.077 1.00 92.81 89 ARG A C 1
ATOM 683 O O . ARG A 1 89 ? 14.085 8.686 -2.280 1.00 92.81 89 ARG A O 1
ATOM 690 N N . GLN A 1 90 ? 14.839 6.610 -2.745 1.00 94.38 90 GLN A N 1
ATOM 691 C CA . GLN A 1 90 ? 13.844 6.284 -3.770 1.00 94.38 90 GLN A CA 1
ATOM 692 C C . GLN A 1 90 ? 12.456 6.137 -3.146 1.00 94.38 90 GLN A C 1
ATOM 694 O O . GLN A 1 90 ? 11.497 6.707 -3.653 1.00 94.38 90 GLN A O 1
ATOM 699 N N . VAL A 1 91 ? 12.355 5.444 -2.006 1.00 94.12 91 VAL A N 1
ATOM 700 C CA . VAL A 1 91 ? 11.096 5.286 -1.260 1.00 94.12 91 VAL A CA 1
ATOM 701 C C . VAL A 1 91 ? 10.518 6.644 -0.874 1.00 94.12 91 VAL A C 1
ATOM 703 O O . VAL A 1 91 ? 9.347 6.912 -1.137 1.00 94.12 91 VAL A O 1
ATOM 706 N N . ARG A 1 92 ? 11.341 7.520 -0.286 1.00 91.75 92 ARG A N 1
ATOM 707 C CA . ARG A 1 92 ? 10.918 8.874 0.086 1.00 91.75 92 ARG A CA 1
ATOM 708 C C . ARG A 1 92 ? 10.478 9.681 -1.133 1.00 91.75 92 ARG A C 1
ATOM 710 O O . ARG A 1 92 ? 9.403 10.264 -1.099 1.00 91.75 92 ARG A O 1
ATOM 717 N N . PHE A 1 93 ? 11.271 9.665 -2.204 1.00 91.50 93 PHE A N 1
ATOM 718 C CA . PHE A 1 93 ? 10.935 10.360 -3.445 1.00 91.50 93 PHE A CA 1
ATOM 719 C C . PHE A 1 93 ? 9.585 9.901 -4.011 1.00 91.50 93 PHE A C 1
ATOM 721 O O . PHE A 1 93 ? 8.736 10.735 -4.305 1.00 91.50 93 PHE A O 1
ATOM 728 N N . LEU A 1 94 ? 9.355 8.586 -4.097 1.00 90.81 94 LEU A N 1
ATOM 729 C CA . LEU A 1 94 ? 8.091 8.033 -4.579 1.00 90.81 94 LEU A CA 1
ATOM 730 C C . LEU A 1 94 ? 6.921 8.472 -3.701 1.00 90.81 94 LEU A C 1
ATOM 732 O O . LEU A 1 94 ? 5.913 8.910 -4.233 1.00 90.81 94 LEU A O 1
ATOM 736 N N . ILE A 1 95 ? 7.043 8.407 -2.373 1.00 90.31 95 ILE A N 1
ATOM 737 C CA . ILE A 1 95 ? 5.978 8.831 -1.447 1.00 90.31 95 ILE A CA 1
ATOM 738 C C . ILE A 1 95 ? 5.664 10.327 -1.588 1.00 90.31 95 ILE A C 1
ATOM 740 O O . ILE A 1 95 ? 4.499 10.711 -1.525 1.00 90.31 95 ILE A O 1
ATOM 744 N N . GLU A 1 96 ? 6.682 11.161 -1.789 1.00 88.31 96 GLU A N 1
ATOM 745 C CA . GLU A 1 96 ? 6.553 12.620 -1.876 1.00 88.31 96 GLU A CA 1
ATOM 746 C C . GLU A 1 96 ? 6.12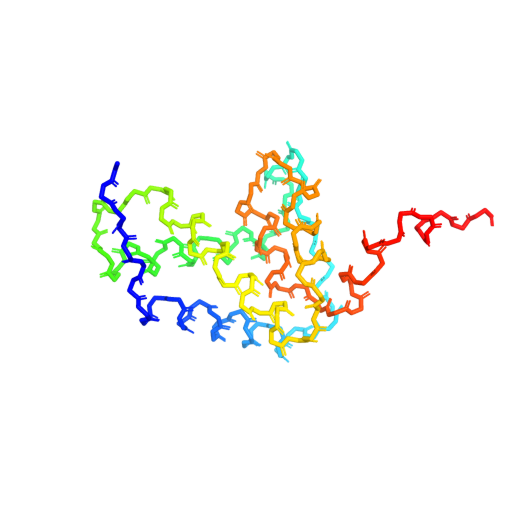2 13.123 -3.265 1.00 88.31 96 GLU A C 1
ATOM 748 O O . GLU A 1 96 ? 5.755 14.292 -3.396 1.00 88.31 96 GLU A O 1
ATOM 753 N N . LEU A 1 97 ? 6.140 12.260 -4.289 1.00 84.19 97 LEU A N 1
ATOM 754 C CA . LEU A 1 97 ? 5.878 12.632 -5.683 1.00 84.19 97 LEU A CA 1
ATOM 755 C C . LEU A 1 97 ? 4.489 13.263 -5.890 1.00 84.19 97 LEU A C 1
ATOM 757 O O . LEU A 1 97 ? 4.347 14.214 -6.658 1.00 84.19 97 LEU A O 1
ATOM 761 N N . GLU A 1 98 ? 3.472 12.778 -5.177 1.00 75.38 98 GLU A N 1
ATOM 762 C CA . GLU A 1 98 ? 2.097 13.287 -5.227 1.00 75.38 98 GLU A CA 1
ATOM 763 C C . GLU A 1 98 ? 1.630 13.702 -3.825 1.00 75.38 98 GLU A C 1
ATOM 765 O O . GLU A 1 98 ? 1.196 12.889 -3.011 1.00 75.38 98 GLU A O 1
ATOM 770 N N . SER A 1 99 ? 1.690 15.005 -3.540 1.00 63.06 99 SER A N 1
ATOM 771 C CA . SER A 1 99 ? 1.330 15.577 -2.232 1.00 63.06 99 SER A CA 1
ATOM 772 C C . SER A 1 99 ? -0.160 15.908 -2.061 1.00 63.06 99 SER A C 1
ATOM 774 O O . SER A 1 99 ? -0.573 16.318 -0.977 1.00 63.06 99 SER A O 1
ATOM 776 N N . GLY A 1 100 ? -0.977 15.763 -3.113 1.00 62.66 100 GLY A N 1
ATOM 777 C CA . GLY A 1 100 ? -2.376 16.211 -3.117 1.00 62.66 100 GLY A CA 1
ATOM 778 C C . GLY A 1 100 ? -3.353 15.257 -2.426 1.00 62.66 100 GLY A C 1
ATOM 779 O O . GLY A 1 100 ? -4.184 15.699 -1.635 1.00 62.66 100 GLY A O 1
ATOM 780 N N . TYR A 1 101 ? -3.257 13.957 -2.717 1.00 64.38 101 TYR A N 1
ATOM 781 C CA . TYR A 1 101 ? -4.155 12.925 -2.186 1.00 64.38 101 TYR A CA 1
ATOM 782 C C . TYR A 1 101 ? -3.347 11.692 -1.769 1.00 64.38 101 TYR A C 1
ATOM 784 O O . TYR A 1 101 ? -3.247 10.729 -2.536 1.00 64.38 101 TYR A O 1
ATOM 792 N N . PRO A 1 102 ? -2.758 11.710 -0.557 1.00 73.50 102 PRO A N 1
ATOM 793 C CA . PRO A 1 102 ? -1.749 10.732 -0.167 1.00 73.50 102 PRO A CA 1
ATOM 794 C C . PRO A 1 102 ? -2.294 9.303 -0.191 1.00 73.50 102 PRO A C 1
ATOM 796 O O . PRO A 1 102 ? -1.602 8.402 -0.638 1.00 73.50 102 PRO A O 1
ATOM 799 N N . ASP A 1 103 ? -3.547 9.070 0.199 1.00 85.19 103 ASP A N 1
ATOM 800 C CA . ASP A 1 103 ? -4.074 7.705 0.307 1.00 85.19 103 ASP A CA 1
ATOM 801 C C . ASP A 1 103 ? -4.235 6.992 -1.040 1.00 85.19 103 ASP A C 1
ATOM 803 O O . ASP A 1 103 ? -3.974 5.792 -1.129 1.00 85.19 103 ASP A O 1
ATOM 807 N N . ASP A 1 104 ? -4.686 7.697 -2.083 1.00 84.44 104 ASP A N 1
ATOM 808 C CA . ASP A 1 104 ? -4.871 7.097 -3.412 1.00 84.44 104 ASP A CA 1
ATOM 809 C C . ASP A 1 104 ? -3.510 6.850 -4.076 1.00 84.44 104 ASP A C 1
ATOM 811 O O . ASP A 1 104 ? -3.295 5.793 -4.673 1.00 84.44 104 ASP A O 1
ATOM 815 N N . TRP A 1 105 ? -2.560 7.768 -3.877 1.00 87.75 105 TRP A N 1
ATOM 816 C CA . TRP A 1 105 ? -1.177 7.601 -4.309 1.00 87.75 105 TRP A CA 1
ATOM 817 C C . TRP A 1 105 ? -0.466 6.442 -3.599 1.00 87.75 105 TRP A C 1
ATOM 819 O O . TRP A 1 105 ? 0.132 5.585 -4.243 1.00 87.75 105 TRP A O 1
ATOM 829 N N . LEU A 1 106 ? -0.582 6.354 -2.273 1.00 91.25 106 LEU A N 1
ATOM 830 C CA . LEU A 1 106 ? -0.033 5.249 -1.485 1.00 91.25 106 LEU A CA 1
ATOM 831 C C . LEU A 1 106 ? -0.697 3.920 -1.853 1.00 91.25 106 LEU A C 1
ATOM 833 O O . LEU A 1 106 ? -0.036 2.889 -1.901 1.00 91.25 106 LEU A O 1
ATOM 837 N N . THR A 1 107 ? -1.993 3.935 -2.169 1.00 91.06 107 THR A N 1
ATOM 838 C CA . THR A 1 107 ? -2.684 2.740 -2.660 1.00 91.06 107 THR A CA 1
ATOM 839 C C . THR A 1 107 ? -2.144 2.302 -4.019 1.00 91.06 107 THR A C 1
ATOM 841 O O . THR A 1 107 ? -1.849 1.123 -4.196 1.00 91.06 107 THR A O 1
ATOM 844 N N . PHE A 1 108 ? -1.934 3.236 -4.948 1.00 89.44 108 PHE A N 1
ATOM 845 C CA . PHE A 1 108 ? -1.252 2.949 -6.207 1.00 89.44 108 PHE A CA 1
ATOM 846 C C . PHE A 1 108 ? 0.137 2.349 -5.950 1.00 89.44 108 PHE A C 1
ATOM 848 O O . PHE A 1 108 ? 0.431 1.256 -6.418 1.00 89.44 108 PHE A O 1
ATOM 855 N N . LEU A 1 109 ? 0.962 2.976 -5.109 1.00 90.88 109 LEU A N 1
ATOM 856 C CA . LEU A 1 109 ? 2.276 2.441 -4.743 1.00 90.88 109 LEU A CA 1
ATOM 857 C C . LEU A 1 109 ? 2.219 1.115 -3.978 1.00 90.88 109 LEU A C 1
ATOM 859 O O . LEU A 1 109 ? 3.243 0.453 -3.869 1.00 90.88 109 LEU A O 1
ATOM 863 N N . LEU A 1 110 ? 1.076 0.699 -3.435 1.00 92.44 110 LEU A N 1
ATOM 864 C CA . LEU A 1 110 ? 0.891 -0.615 -2.818 1.00 92.44 110 LEU A CA 1
ATOM 865 C C . LEU A 1 110 ? 0.452 -1.665 -3.829 1.00 92.44 110 LEU A C 1
ATOM 867 O O . LEU A 1 110 ? 0.815 -2.827 -3.672 1.00 92.44 110 LEU A O 1
ATOM 871 N N . LEU A 1 111 ? -0.329 -1.292 -4.836 1.00 90.94 111 LEU A N 1
ATOM 872 C CA . LEU A 1 111 ? -0.917 -2.223 -5.797 1.00 90.94 111 LEU A CA 1
ATOM 873 C C . LEU A 1 111 ? -0.118 -2.325 -7.099 1.00 90.94 111 LEU A C 1
ATOM 875 O O . LEU A 1 111 ? -0.202 -3.341 -7.773 1.00 90.94 111 LEU A O 1
ATOM 879 N N . SER A 1 112 ? 0.709 -1.341 -7.430 1.00 89.00 112 SER A N 1
ATOM 880 C CA . SER A 1 112 ? 1.482 -1.344 -8.670 1.00 89.00 112 SER A CA 1
ATOM 881 C C . SER A 1 112 ? 2.677 -2.284 -8.598 1.00 89.00 112 SER A C 1
ATOM 883 O O . SER A 1 112 ? 3.384 -2.368 -7.590 1.00 89.00 112 SER A O 1
ATOM 885 N N . SER A 1 113 ? 2.943 -2.983 -9.692 1.00 87.69 113 SER A N 1
ATOM 886 C CA . SER A 1 113 ? 4.129 -3.825 -9.834 1.00 87.69 113 SER A CA 1
ATOM 887 C C . SER A 1 113 ? 5.410 -2.982 -9.924 1.00 87.69 113 SER A C 1
ATOM 889 O O . SER A 1 113 ? 5.377 -1.803 -10.279 1.00 87.69 113 SER A O 1
ATOM 891 N N . ARG A 1 114 ? 6.572 -3.579 -9.627 1.00 88.12 114 ARG A N 1
ATOM 892 C CA . ARG A 1 114 ? 7.867 -2.888 -9.754 1.00 88.12 114 ARG A CA 1
ATOM 893 C C . ARG A 1 114 ? 8.092 -2.278 -11.150 1.00 88.12 114 ARG A C 1
ATOM 895 O O . ARG A 1 114 ? 8.422 -1.097 -11.182 1.00 88.12 114 ARG A O 1
ATOM 902 N N . PRO A 1 115 ? 7.836 -2.983 -12.272 1.00 86.50 115 PRO A N 1
ATOM 903 C CA . PRO A 1 115 ? 7.979 -2.406 -13.613 1.00 86.50 115 PRO A CA 1
ATOM 904 C C . PRO A 1 115 ? 7.118 -1.165 -13.878 1.00 86.50 115 PRO A C 1
ATOM 906 O O . PRO A 1 115 ? 7.447 -0.380 -14.758 1.00 86.50 115 PRO A O 1
ATOM 909 N N . GLN A 1 116 ? 6.021 -0.979 -13.139 1.00 84.44 116 GLN A N 1
ATOM 910 C CA . GLN A 1 116 ? 5.167 0.208 -13.252 1.00 84.44 116 GLN A CA 1
ATOM 911 C C . GLN A 1 116 ? 5.662 1.373 -12.392 1.00 84.44 116 GLN A C 1
ATOM 913 O O . GLN A 1 116 ? 5.435 2.529 -12.733 1.00 84.44 116 GLN A O 1
ATOM 918 N N . ILE A 1 117 ? 6.328 1.076 -11.273 1.00 88.31 117 ILE A N 1
ATOM 919 C CA . ILE A 1 117 ? 6.851 2.091 -10.352 1.00 88.31 117 ILE A CA 1
ATOM 920 C C . ILE A 1 117 ? 8.233 2.580 -10.801 1.00 88.31 117 ILE A C 1
ATOM 922 O O . ILE A 1 117 ? 8.540 3.758 -10.667 1.00 88.31 117 ILE A O 1
ATOM 926 N N . GLU A 1 118 ? 9.071 1.695 -11.338 1.00 89.62 118 GLU A N 1
ATOM 927 C CA . GLU A 1 118 ? 10.470 1.982 -11.683 1.00 89.62 118 GLU A CA 1
ATOM 928 C C . GLU A 1 118 ? 10.639 3.152 -12.672 1.00 89.62 118 GLU A C 1
ATOM 930 O O . GLU A 1 118 ? 11.484 4.007 -12.402 1.00 89.62 118 GLU A O 1
ATOM 935 N N . PRO A 1 119 ? 9.797 3.309 -13.716 1.00 87.62 119 PRO A N 1
ATOM 936 C CA . PRO A 1 119 ? 9.848 4.475 -14.600 1.00 87.62 119 PRO A CA 1
ATOM 937 C C . PRO A 1 119 ? 9.588 5.810 -13.892 1.00 87.62 119 PRO A C 1
ATOM 939 O O . PRO A 1 119 ? 10.049 6.845 -14.353 1.00 87.62 119 PRO A O 1
ATOM 942 N N . LEU A 1 120 ? 8.881 5.817 -12.758 1.00 86.62 120 LEU A N 1
ATOM 943 C CA . LEU A 1 120 ? 8.589 7.048 -12.016 1.00 86.62 120 LEU A CA 1
ATOM 944 C C . LEU A 1 120 ? 9.834 7.642 -11.352 1.00 86.62 120 LEU A C 1
ATOM 946 O O . LEU A 1 120 ? 9.819 8.814 -10.985 1.00 86.62 120 LEU A O 1
ATOM 950 N N . LEU A 1 121 ? 10.896 6.847 -11.178 1.00 86.25 121 LEU A N 1
ATOM 951 C CA . LEU A 1 121 ? 12.180 7.324 -10.663 1.00 86.25 121 LEU A CA 1
ATOM 952 C C . LEU A 1 121 ? 12.983 8.123 -11.695 1.00 86.25 121 LEU A C 1
ATOM 954 O O . LEU A 1 121 ? 13.910 8.831 -11.301 1.00 86.25 121 LEU A O 1
ATOM 958 N N . ASP A 1 122 ? 12.651 7.997 -12.980 1.00 80.50 122 ASP A N 1
ATOM 959 C CA . ASP A 1 122 ? 13.348 8.658 -14.078 1.00 80.50 122 ASP A CA 1
ATOM 960 C C . ASP A 1 122 ? 12.346 9.445 -14.944 1.00 80.50 122 ASP A C 1
ATOM 962 O O . ASP A 1 122 ? 11.761 8.898 -15.884 1.00 80.50 122 ASP A O 1
ATOM 966 N N . PRO A 1 123 ? 12.109 10.735 -14.641 1.00 59.50 123 PRO A N 1
ATOM 967 C CA . PRO A 1 123 ? 11.114 11.536 -15.352 1.00 59.50 123 PRO A CA 1
ATOM 968 C C . PRO A 1 123 ? 11.435 11.732 -16.846 1.00 59.50 123 PRO A C 1
ATOM 970 O O . PRO A 1 123 ? 10.525 12.043 -17.621 1.00 59.50 123 PRO A O 1
ATOM 973 N N . ASP A 1 124 ? 12.686 11.510 -17.268 1.00 56.47 124 ASP A N 1
ATOM 974 C CA . ASP A 1 124 ? 13.109 11.624 -18.666 1.00 56.47 124 ASP A CA 1
ATOM 975 C C . ASP A 1 124 ? 12.809 10.350 -19.484 1.00 56.47 124 ASP A C 1
ATOM 977 O O . ASP A 1 124 ? 12.754 10.406 -20.713 1.00 56.47 124 ASP A O 1
ATOM 981 N N . ALA A 1 125 ? 12.519 9.211 -18.839 1.00 51.72 125 ALA A N 1
ATOM 982 C CA . ALA A 1 125 ? 12.186 7.951 -19.515 1.00 51.72 125 ALA A CA 1
ATOM 983 C C 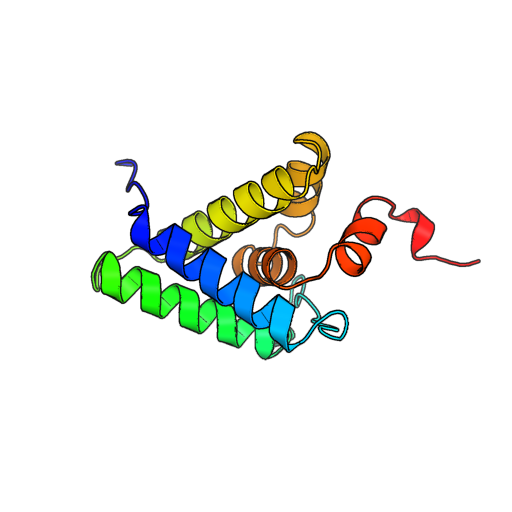. ALA A 1 125 ? 10.753 7.912 -20.090 1.00 51.72 125 ALA A C 1
ATOM 985 O O . ALA A 1 125 ? 10.450 7.098 -20.964 1.00 51.72 125 ALA A O 1
ATOM 986 N N . THR A 1 126 ? 9.863 8.796 -19.626 1.00 47.62 126 THR A N 1
ATOM 987 C CA . THR A 1 126 ? 8.453 8.873 -20.059 1.00 47.62 126 THR A CA 1
ATOM 988 C C . THR A 1 126 ? 8.189 9.775 -21.272 1.00 47.62 126 THR A C 1
ATOM 990 O O . THR A 1 126 ? 7.053 9.824 -21.742 1.00 47.62 126 THR A O 1
ATOM 993 N N . ASN A 1 127 ? 9.209 10.446 -21.822 1.00 39.34 127 ASN A N 1
ATOM 994 C CA . ASN A 1 127 ? 9.116 11.196 -23.081 1.00 39.34 127 ASN A CA 1
ATOM 995 C C . ASN A 1 127 ? 10.034 10.571 -24.144 1.00 39.34 127 ASN A C 1
ATOM 997 O O . ASN A 1 127 ? 11.198 10.964 -24.252 1.00 39.34 127 ASN A O 1
ATOM 1001 N N . PRO A 1 128 ? 9.546 9.626 -24.968 1.00 39.28 128 PRO A N 1
ATOM 1002 C CA . PRO A 1 128 ? 10.244 9.308 -26.198 1.00 39.28 128 PRO A CA 1
ATOM 1003 C C . PRO A 1 128 ? 10.093 10.519 -27.129 1.00 39.28 128 PRO A C 1
ATOM 1005 O O . PRO A 1 128 ? 8.993 10.811 -27.599 1.00 39.28 128 PRO A O 1
ATOM 1008 N N . ASN A 1 129 ? 11.185 11.257 -27.342 1.00 40.22 129 ASN A N 1
ATOM 1009 C CA . ASN A 1 129 ? 11.309 12.113 -28.526 1.00 40.22 129 ASN A CA 1
ATOM 1010 C C . ASN A 1 129 ? 11.233 11.268 -29.801 1.00 40.22 129 ASN A C 1
ATOM 1012 O O . ASN A 1 129 ? 11.791 10.145 -29.792 1.00 40.22 129 ASN A O 1
#